Protein AF-A0A4Q3D5X2-F1 (afdb_monomer_lite)

Foldseek 3Di:
DDEEAEDEDPDCPPVNVVVVVCCVVCQVVVCVVVVHGYHHPYD

Sequence (43 aa):
MTAPLRIALAGLGTVGAGVIRLLDTNGELIARRAGRAIEVVAV

Structure (mmCIF, N/CA/C/O backbone):
data_AF-A0A4Q3D5X2-F1
#
_entry.id   AF-A0A4Q3D5X2-F1
#
loop_
_atom_site.group_PDB
_atom_site.id
_atom_site.type_symbol
_atom_site.label_atom_id
_atom_site.label_alt_id
_atom_site.label_comp_id
_atom_site.label_asym_id
_atom_site.label_entity_id
_atom_site.label_seq_id
_atom_site.pdbx_PDB_ins_code
_atom_site.Cartn_x
_atom_site.Cartn_y
_atom_site.Cartn_z
_atom_site.occupancy
_atom_site.B_iso_or_equiv
_atom_site.auth_seq_id
_atom_site.auth_comp_id
_atom_site.auth_asym_id
_atom_site.auth_atom_id
_atom_site.pdbx_PDB_model_num
ATOM 1 N N . MET A 1 1 ? -17.329 6.061 11.354 1.00 65.81 1 MET A N 1
ATOM 2 C CA . MET A 1 1 ? -16.257 5.527 10.488 1.00 65.81 1 MET A CA 1
ATOM 3 C C . MET A 1 1 ? -16.079 6.481 9.322 1.00 65.81 1 MET A C 1
ATOM 5 O O . MET A 1 1 ? -17.027 6.699 8.580 1.00 65.81 1 MET A O 1
ATOM 9 N N . THR A 1 2 ? -14.916 7.110 9.218 1.00 88.31 2 THR A N 1
ATOM 10 C CA . THR A 1 2 ? -14.513 7.958 8.088 1.00 88.31 2 THR A CA 1
ATOM 11 C C . THR A 1 2 ? -14.331 7.086 6.847 1.00 88.31 2 THR A C 1
ATOM 13 O O . THR A 1 2 ? -13.790 5.986 6.949 1.00 88.31 2 THR A O 1
ATOM 16 N N . ALA A 1 3 ? -14.799 7.553 5.685 1.00 95.69 3 ALA A N 1
ATOM 17 C CA . ALA A 1 3 ? -14.680 6.806 4.430 1.00 95.69 3 ALA A CA 1
ATOM 18 C C . ALA A 1 3 ? -13.212 6.408 4.155 1.00 95.69 3 ALA A C 1
ATOM 20 O O . ALA A 1 3 ? -12.321 7.174 4.521 1.00 95.69 3 ALA A O 1
ATOM 21 N N . PRO A 1 4 ? -12.910 5.273 3.503 1.00 97.44 4 PRO A N 1
ATOM 22 C CA . PRO A 1 4 ? -11.536 4.912 3.136 1.00 97.44 4 PRO A CA 1
ATOM 23 C C . PRO A 1 4 ? -10.879 5.957 2.229 1.00 97.44 4 PRO A C 1
ATOM 25 O O . PRO A 1 4 ? -11.554 6.609 1.428 1.00 97.44 4 PRO A O 1
ATOM 28 N N . LEU A 1 5 ? -9.575 6.186 2.388 1.00 98.06 5 LEU A N 1
ATOM 29 C CA . LEU A 1 5 ? -8.779 7.013 1.483 1.00 98.06 5 LEU A CA 1
ATOM 30 C C . LEU A 1 5 ? -8.339 6.148 0.306 1.00 98.06 5 LEU A C 1
ATOM 32 O O . LEU A 1 5 ? -7.543 5.230 0.479 1.00 98.06 5 LEU A O 1
ATOM 36 N N . ARG A 1 6 ? -8.845 6.461 -0.882 1.00 98.12 6 ARG A N 1
ATOM 37 C CA . ARG A 1 6 ? -8.509 5.747 -2.112 1.00 98.12 6 ARG A CA 1
ATOM 38 C C . ARG A 1 6 ? -7.336 6.428 -2.802 1.00 98.12 6 ARG A C 1
ATOM 40 O O . ARG A 1 6 ? -7.408 7.626 -3.068 1.00 98.12 6 ARG A O 1
ATOM 47 N N . ILE A 1 7 ? -6.275 5.673 -3.070 1.00 97.75 7 ILE A N 1
ATOM 48 C CA . ILE A 1 7 ? -5.042 6.165 -3.694 1.00 97.75 7 ILE A CA 1
ATOM 49 C C . ILE A 1 7 ? -4.670 5.333 -4.923 1.00 97.75 7 ILE A C 1
ATOM 51 O O . ILE A 1 7 ? -5.097 4.186 -5.067 1.00 97.75 7 ILE A O 1
ATOM 55 N N . ALA A 1 8 ? -3.834 5.914 -5.780 1.00 97.88 8 ALA A N 1
ATOM 56 C CA . ALA A 1 8 ? -3.175 5.217 -6.877 1.00 97.88 8 ALA A CA 1
ATOM 57 C C . ALA A 1 8 ? -1.655 5.212 -6.662 1.00 97.88 8 ALA A C 1
ATOM 59 O O . ALA A 1 8 ? -1.102 6.169 -6.114 1.00 97.88 8 ALA A O 1
ATOM 60 N N . LEU A 1 9 ? -0.986 4.144 -7.094 1.00 97.38 9 LEU A N 1
ATOM 61 C CA . LEU A 1 9 ? 0.471 4.004 -7.039 1.00 97.38 9 LEU A CA 1
ATOM 62 C C . LEU A 1 9 ? 1.076 4.226 -8.422 1.00 97.38 9 LEU A C 1
ATOM 64 O O . LEU A 1 9 ? 1.086 3.302 -9.211 1.00 97.38 9 LEU A O 1
ATOM 68 N N . ALA A 1 10 ? 1.651 5.398 -8.698 1.00 96.88 10 ALA A N 1
ATOM 69 C CA . ALA A 1 10 ? 2.312 5.668 -9.979 1.00 96.88 10 ALA A CA 1
ATOM 70 C C . ALA A 1 10 ? 3.652 4.906 -10.120 1.00 96.88 10 ALA A C 1
ATOM 72 O O . ALA A 1 10 ? 4.732 5.480 -9.972 1.00 96.88 10 ALA A O 1
ATOM 73 N N . GLY A 1 11 ? 3.571 3.600 -10.387 1.00 95.25 11 GLY A N 1
ATOM 74 C CA . GLY A 1 11 ? 4.703 2.689 -10.577 1.00 95.25 11 GLY A CA 1
ATOM 75 C C . GLY A 1 11 ? 4.710 1.483 -9.625 1.00 95.25 11 GLY A C 1
ATOM 76 O O . GLY A 1 11 ? 4.575 1.619 -8.411 1.00 95.25 11 GLY A O 1
ATOM 77 N N . LEU A 1 12 ? 4.959 0.289 -10.184 1.00 96.88 12 LEU A N 1
ATOM 78 C CA . LEU A 1 12 ? 4.970 -1.006 -9.475 1.00 96.88 12 LEU A CA 1
ATOM 79 C C . LEU A 1 12 ? 6.375 -1.603 -9.294 1.00 96.88 12 LEU A C 1
ATOM 81 O O . LEU A 1 12 ? 6.530 -2.803 -9.092 1.00 96.88 12 LEU A O 1
ATOM 85 N N . GLY A 1 13 ? 7.426 -0.791 -9.407 1.00 97.06 13 GLY A N 1
ATOM 86 C CA . GLY A 1 13 ? 8.791 -1.268 -9.179 1.00 97.06 13 GLY A CA 1
ATOM 87 C C . GLY A 1 13 ? 8.986 -1.833 -7.764 1.00 97.06 13 GLY A C 1
ATOM 88 O O . GLY A 1 13 ? 8.055 -1.953 -6.968 1.00 97.06 13 GLY A O 1
ATOM 89 N N . THR A 1 14 ? 10.233 -2.112 -7.399 1.00 98.31 14 THR A N 1
ATOM 90 C CA . THR A 1 14 ? 10.588 -2.653 -6.072 1.00 98.31 14 THR A CA 1
ATOM 91 C C . THR A 1 14 ? 9.957 -1.872 -4.911 1.00 98.31 14 THR A C 1
ATOM 93 O O . THR A 1 14 ? 9.460 -2.466 -3.955 1.00 98.31 14 THR A O 1
ATOM 96 N N . VAL A 1 15 ? 9.907 -0.543 -5.029 1.00 97.75 15 VAL A N 1
ATOM 97 C CA . VAL A 1 15 ? 9.283 0.344 -4.041 1.00 97.75 15 VAL A CA 1
ATOM 98 C C . VAL A 1 15 ? 7.760 0.205 -4.035 1.00 97.75 15 VAL A C 1
ATOM 100 O O . VAL A 1 15 ? 7.181 0.018 -2.970 1.00 97.75 15 VAL A O 1
ATOM 103 N N . GLY A 1 16 ? 7.106 0.249 -5.200 1.00 97.62 16 GLY A N 1
ATOM 104 C CA . GLY A 1 16 ? 5.644 0.174 -5.304 1.00 97.62 16 GLY A CA 1
ATOM 105 C C . GLY A 1 16 ? 5.089 -1.143 -4.762 1.00 97.62 16 GLY A C 1
AT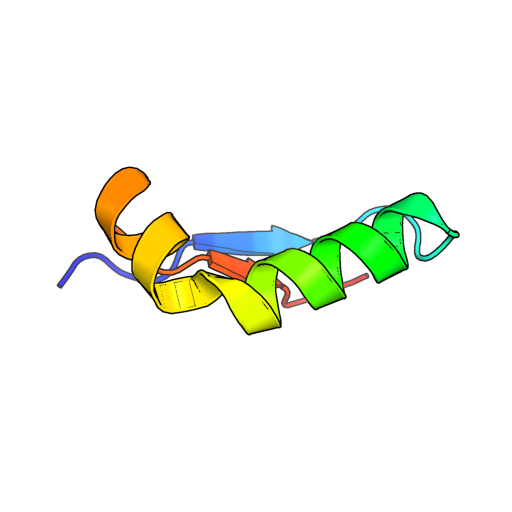OM 106 O O . 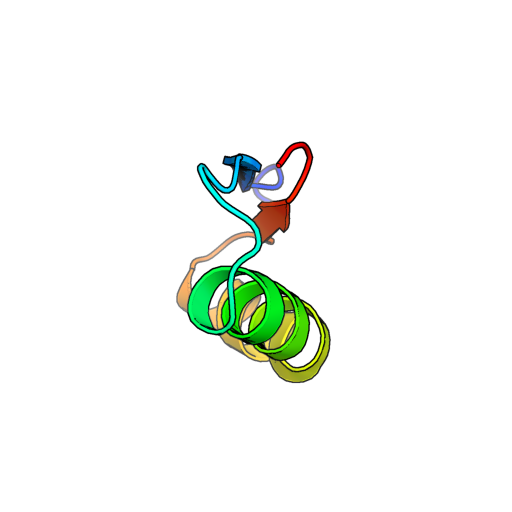GLY A 1 16 ? 4.192 -1.143 -3.919 1.00 97.62 16 GLY A O 1
ATOM 107 N N . ALA A 1 17 ? 5.695 -2.267 -5.150 1.00 98.06 17 ALA A N 1
ATOM 108 C CA . ALA A 1 17 ? 5.345 -3.579 -4.609 1.00 98.06 17 ALA A CA 1
ATOM 109 C C . ALA A 1 17 ? 5.587 -3.664 -3.088 1.00 98.06 17 ALA A C 1
ATOM 111 O O . ALA A 1 17 ? 4.776 -4.228 -2.351 1.00 98.06 17 ALA A O 1
ATOM 112 N N . GLY A 1 18 ? 6.672 -3.053 -2.598 1.00 98.12 18 GLY A N 1
ATOM 113 C CA . GLY A 1 18 ? 6.960 -2.949 -1.168 1.00 98.12 18 GLY A CA 1
ATOM 114 C C . GLY A 1 18 ? 5.895 -2.166 -0.396 1.00 98.12 18 GLY A C 1
ATOM 115 O O . GLY A 1 18 ? 5.488 -2.598 0.683 1.00 98.12 18 GLY A O 1
ATOM 116 N N . VAL A 1 19 ? 5.400 -1.059 -0.959 1.00 97.81 19 VAL A N 1
ATOM 117 C CA . VAL A 1 19 ? 4.315 -0.259 -0.370 1.00 97.81 19 VAL A CA 1
ATOM 118 C C . VAL A 1 19 ? 3.028 -1.071 -0.278 1.00 97.81 19 VAL A C 1
ATOM 120 O O . VAL A 1 19 ? 2.430 -1.106 0.795 1.00 97.81 19 VAL A O 1
ATOM 123 N N . ILE A 1 20 ? 2.635 -1.772 -1.349 1.00 97.69 20 ILE A N 1
ATOM 124 C CA . ILE A 1 20 ? 1.446 -2.643 -1.335 1.00 97.69 20 ILE A CA 1
ATOM 125 C C . ILE A 1 20 ? 1.563 -3.682 -0.217 1.00 97.69 20 ILE A 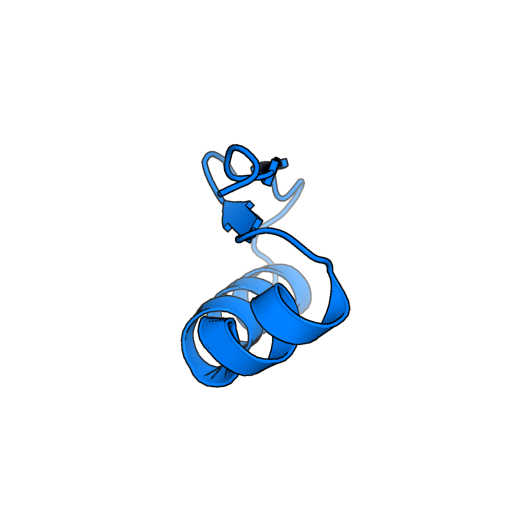C 1
ATOM 127 O O . ILE A 1 20 ? 0.661 -3.799 0.609 1.00 97.69 20 ILE A O 1
ATOM 131 N N . ARG A 1 21 ? 2.707 -4.374 -0.126 1.00 98.00 21 ARG A N 1
ATOM 132 C CA . ARG A 1 21 ? 2.948 -5.379 0.920 1.00 98.00 21 ARG A CA 1
ATOM 133 C C . ARG A 1 21 ? 2.840 -4.791 2.328 1.00 98.00 21 ARG A C 1
ATOM 135 O O . ARG A 1 21 ? 2.260 -5.413 3.213 1.00 98.00 21 ARG A O 1
ATOM 142 N N . LEU A 1 22 ? 3.405 -3.605 2.556 1.00 97.75 22 LEU A N 1
ATOM 143 C CA . LEU A 1 22 ? 3.369 -2.952 3.866 1.00 97.75 22 LEU A CA 1
ATOM 144 C C . LEU A 1 22 ? 1.962 -2.493 4.253 1.00 97.75 22 LEU A C 1
ATOM 146 O O . LEU A 1 22 ? 1.603 -2.638 5.423 1.00 97.75 22 LEU A O 1
ATOM 150 N N . LEU A 1 23 ? 1.191 -1.960 3.300 1.00 97.56 23 LEU A N 1
ATOM 151 C CA . LEU A 1 23 ? -0.199 -1.558 3.516 1.00 97.56 23 LEU A CA 1
ATOM 152 C C . LEU A 1 23 ? -1.083 -2.760 3.857 1.00 97.56 23 LEU A C 1
ATOM 154 O O . LEU A 1 23 ? -1.870 -2.669 4.793 1.00 97.56 23 LEU A O 1
ATOM 158 N N . ASP A 1 24 ? -0.899 -3.883 3.161 1.00 97.19 24 ASP A N 1
ATOM 159 C CA . ASP A 1 24 ? -1.619 -5.131 3.429 1.00 97.19 24 ASP A CA 1
ATOM 160 C C . ASP A 1 24 ? -1.268 -5.700 4.816 1.00 97.19 24 ASP A C 1
ATOM 162 O O . ASP A 1 24 ? -2.133 -5.916 5.661 1.00 97.19 24 ASP A O 1
ATOM 166 N N . THR A 1 25 ? 0.029 -5.824 5.120 1.00 98.50 25 THR A N 1
ATOM 167 C CA . THR A 1 25 ? 0.498 -6.424 6.383 1.00 98.50 25 THR A CA 1
ATOM 168 C C . THR A 1 25 ? 0.188 -5.565 7.619 1.00 98.50 25 THR A C 1
ATOM 170 O O . THR A 1 25 ? -0.022 -6.099 8.705 1.00 98.50 25 THR A O 1
ATOM 173 N N . ASN A 1 26 ? 0.177 -4.232 7.494 1.00 98.38 26 ASN A N 1
ATOM 174 C CA . ASN A 1 26 ? 0.050 -3.306 8.632 1.00 98.38 26 ASN A CA 1
ATOM 175 C C . ASN A 1 26 ? -1.248 -2.484 8.606 1.00 98.38 26 ASN A C 1
ATOM 177 O O . ASN A 1 26 ? -1.341 -1.471 9.309 1.00 98.38 26 ASN A O 1
ATOM 181 N N . GLY A 1 27 ? -2.236 -2.889 7.804 1.00 97.62 27 GLY A N 1
ATOM 182 C CA . GLY A 1 27 ? -3.418 -2.087 7.481 1.00 97.62 27 GLY A CA 1
ATOM 183 C C . GLY A 1 27 ? -4.136 -1.514 8.702 1.00 97.62 27 GLY A C 1
ATOM 184 O O . GLY A 1 27 ? -4.411 -0.317 8.745 1.00 97.62 27 GLY A O 1
ATOM 185 N N . GLU A 1 28 ? -4.356 -2.314 9.749 1.00 97.56 28 GLU A N 1
ATOM 186 C CA . GLU A 1 28 ? -5.004 -1.824 10.971 1.00 97.56 28 GLU A CA 1
ATOM 187 C C . GLU A 1 28 ? -4.181 -0.770 11.721 1.00 97.56 28 GLU A C 1
ATOM 189 O O . GLU A 1 28 ? -4.725 0.226 12.201 1.00 97.56 28 GLU A O 1
ATOM 194 N N . LEU A 1 29 ? -2.868 -0.987 11.856 1.00 98.44 29 LEU A N 1
ATOM 195 C CA . LEU A 1 29 ? -1.976 -0.048 12.537 1.00 98.44 29 LEU A CA 1
ATOM 196 C C . LEU A 1 29 ? -1.941 1.287 11.790 1.00 98.44 29 LEU A C 1
ATOM 198 O O . LEU A 1 29 ? -2.018 2.351 12.407 1.00 98.44 29 LEU A O 1
ATOM 202 N N . ILE A 1 30 ? -1.845 1.224 10.463 1.00 98.06 30 ILE A N 1
ATOM 203 C CA . ILE A 1 30 ? -1.836 2.399 9.595 1.00 98.06 30 ILE A CA 1
ATOM 204 C C . ILE A 1 30 ? -3.191 3.105 9.658 1.00 98.06 30 ILE A C 1
ATOM 206 O O . ILE A 1 30 ? -3.216 4.317 9.847 1.00 98.06 30 ILE A O 1
ATOM 210 N N . ALA A 1 31 ? -4.308 2.375 9.608 1.00 97.69 31 ALA A N 1
ATOM 211 C CA . ALA A 1 31 ? -5.646 2.951 9.712 1.00 97.69 31 ALA A CA 1
ATOM 212 C C . ALA A 1 31 ? -5.877 3.652 11.059 1.00 97.69 31 ALA A C 1
ATOM 214 O O . ALA A 1 31 ? -6.419 4.758 11.088 1.00 97.69 31 ALA A O 1
ATOM 215 N N . ARG A 1 32 ? -5.409 3.060 12.171 1.00 97.38 32 ARG A N 1
ATOM 216 C CA . ARG A 1 32 ? -5.449 3.689 13.504 1.00 97.38 32 ARG A CA 1
ATOM 217 C C . ARG A 1 32 ? -4.663 5.003 13.542 1.00 97.38 32 ARG A C 1
ATOM 219 O O . ARG A 1 32 ? -5.127 5.961 14.148 1.00 97.38 32 ARG A O 1
ATOM 226 N N . ARG A 1 33 ? -3.504 5.068 12.877 1.00 97.31 33 ARG A N 1
ATOM 227 C CA . ARG A 1 33 ? -2.667 6.282 12.807 1.00 97.31 33 ARG A CA 1
ATOM 228 C C . ARG A 1 33 ? -3.205 7.334 11.834 1.00 97.31 33 ARG A C 1
ATOM 230 O O . ARG A 1 33 ? -3.104 8.521 12.113 1.00 97.31 33 ARG A O 1
ATOM 237 N N . ALA A 1 34 ? -3.766 6.907 10.707 1.00 97.06 34 ALA A N 1
ATOM 238 C CA . ALA A 1 34 ? -4.292 7.781 9.659 1.00 97.06 34 ALA A CA 1
ATOM 239 C C . ALA A 1 34 ? -5.735 8.248 9.927 1.00 97.06 34 ALA A C 1
ATOM 241 O O . ALA A 1 34 ? -6.243 9.120 9.226 1.00 97.06 34 ALA A O 1
ATOM 242 N N . GLY A 1 35 ? -6.427 7.640 10.897 1.00 97.44 35 GLY A N 1
ATOM 243 C CA . GLY A 1 35 ? -7.833 7.915 11.206 1.00 97.44 35 GLY A CA 1
ATOM 244 C C . GLY A 1 35 ? -8.829 7.393 10.160 1.00 97.44 35 GLY A C 1
ATOM 245 O O . GLY A 1 35 ? -10.022 7.681 10.254 1.00 97.44 35 GLY A O 1
ATOM 246 N N . ARG A 1 36 ? -8.365 6.649 9.148 1.00 97.69 36 ARG A N 1
ATOM 247 C CA . ARG A 1 36 ? -9.171 5.989 8.105 1.00 97.69 36 ARG A CA 1
ATOM 248 C C . ARG A 1 36 ? -8.349 4.902 7.409 1.00 97.69 36 ARG A C 1
ATOM 250 O O . ARG A 1 36 ? -7.124 4.986 7.383 1.00 97.69 36 ARG A O 1
ATOM 257 N N . ALA A 1 37 ? -9.016 3.909 6.823 1.00 97.56 37 ALA A N 1
ATOM 258 C CA . ALA A 1 37 ? -8.356 2.908 5.983 1.00 97.56 37 ALA A CA 1
ATOM 259 C C . ALA A 1 37 ? -7.743 3.554 4.728 1.00 97.56 37 ALA A C 1
ATOM 261 O O . ALA A 1 37 ? -8.277 4.548 4.229 1.00 97.56 37 ALA A O 1
ATOM 262 N N . ILE A 1 38 ? -6.647 2.986 4.222 1.00 97.88 38 ILE A N 1
ATOM 263 C CA . ILE A 1 38 ? -6.007 3.386 2.963 1.00 97.88 38 ILE A CA 1
ATOM 264 C C . ILE A 1 38 ? -6.162 2.229 1.979 1.00 97.88 38 ILE A C 1
ATOM 266 O O . ILE A 1 38 ? -5.725 1.119 2.264 1.00 97.88 38 ILE A O 1
ATOM 270 N N . GLU A 1 39 ? -6.773 2.499 0.831 1.00 97.19 39 GLU A N 1
ATOM 271 C CA . GLU A 1 39 ? -7.044 1.515 -0.215 1.00 97.19 39 GLU A CA 1
ATOM 272 C C . GLU A 1 39 ? -6.322 1.913 -1.499 1.00 97.19 39 GLU A C 1
ATOM 274 O O . GLU A 1 39 ? -6.545 2.997 -2.046 1.00 97.19 39 GLU A O 1
ATOM 279 N N . VAL A 1 40 ? -5.472 1.022 -2.004 1.00 97.31 40 VAL A N 1
ATOM 280 C CA . VAL A 1 40 ? -4.903 1.150 -3.347 1.00 97.31 40 VAL A CA 1
ATOM 281 C C . VAL A 1 40 ? -5.954 0.672 -4.342 1.00 97.31 40 VAL A C 1
ATOM 283 O O . VAL A 1 40 ? -6.332 -0.495 -4.327 1.00 97.31 40 VAL A O 1
ATOM 286 N N . VAL A 1 41 ? -6.431 1.573 -5.199 1.00 97.88 41 VAL A N 1
ATOM 287 C CA . VAL A 1 41 ? -7.472 1.265 -6.198 1.00 97.88 41 VAL A CA 1
ATOM 288 C C . VAL A 1 41 ? -6.939 1.210 -7.627 1.00 97.88 41 VAL A C 1
ATOM 290 O O . VAL A 1 41 ? -7.637 0.741 -8.521 1.00 97.88 41 VAL A O 1
ATOM 293 N N . ALA A 1 42 ? -5.717 1.694 -7.842 1.00 97.44 42 ALA A N 1
ATOM 294 C CA . ALA A 1 42 ? -5.037 1.678 -9.128 1.00 97.44 42 ALA A CA 1
ATOM 295 C C . ALA A 1 42 ? -3.514 1.676 -8.938 1.00 97.44 42 ALA A C 1
ATOM 297 O O . ALA A 1 42 ? -3.000 2.080 -7.888 1.00 97.44 42 ALA A O 1
ATOM 298 N N . VAL A 1 43 ? -2.816 1.245 -9.984 1.00 94.31 43 VAL A N 1
ATOM 299 C CA . VAL A 1 43 ? -1.359 1.287 -10.145 1.00 94.31 43 VAL A CA 1
ATOM 300 C C . VAL A 1 43 ? -1.069 1.923 -11.500 1.00 94.31 43 VAL A C 1
ATOM 302 O O . VAL A 1 43 ? -1.776 1.533 -12.454 1.00 94.31 43 VAL A O 1
#

Secondary structure (DSSP, 8-state):
-PPPEEEE-S--SHHHHHHHHHHHHTHHHHHHHHTS-EEEEE-

Radius of gyration: 10.56 Å; chains: 1; bounding box: 27×14×24 Å

pLDDT: mean 96.54, std 5.0, range [65.81, 98.5]

=== Feature glossary ===
Annotated list of the representations used here:

Nearest PDB structures. The Foldseek neighbor list gives the closest experimentally determined structures in the PDB, ranked by structural alignment. TM-score near 1 means near-identical fold; near 0.3 means only rough topology match. This is how one finds what a novel AlphaFold prediction most resembles in the solved-structure universe.

Foldseek 3Di. Foldseek's 3Di representation compresses backbone geometry into a per-residue letter drawn from a learned twenty-state alphabet. It captures the tertiary interaction pattern around each residue — which residues are packed against it in space, regardless of where they are in sequence.

Radius of gyration, Cα contacts, bounding box. Radius of gyration (Rg) is the root-mean-square distance of Cα atoms from their centroid — a single number for overall size and compactness. A globular domain of N residues has Rg ≈ 2.2·N^0.38 Å; an extended or disordered chain has a much larger Rg. The Cα contact count is the number of residue pairs whose Cα atoms are within 8 Å and are more than four positions apart in sequence — a standard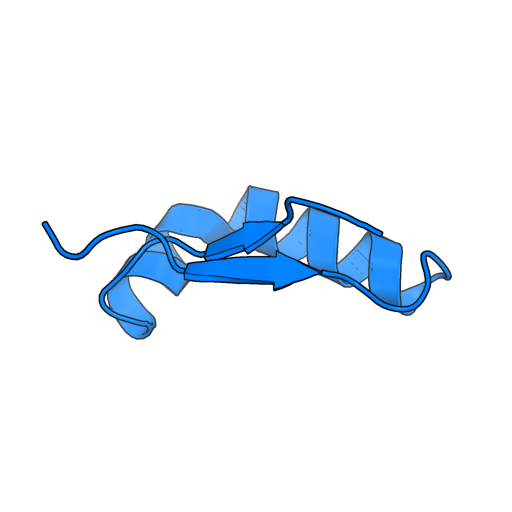 proxy for tertiary packing density. The bounding box is the smallest axis-aligned box enclo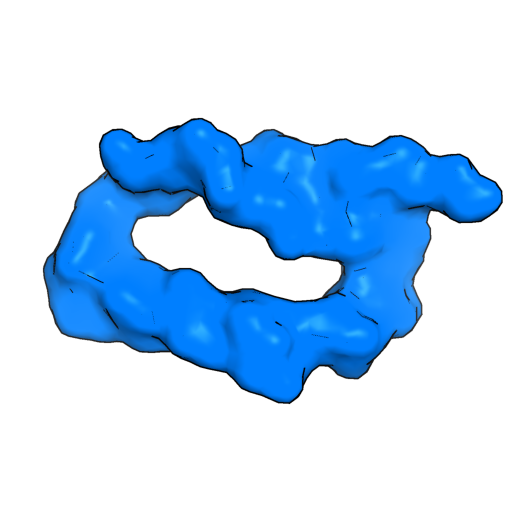sing all Cα atoms.

InterPro / GO / CATH / organism. The annotation block draws on four external resources. InterPro: which protein families and domains the sequence belongs to. GO: standardized terms for what the protein does, what process it participates in, and where in the cell it acts. CATH: which structural fold it has in the CATH hierarchy. Organism: the species of origin.

mmCIF coordinates. The mmCIF block holds the 3D Cartesian coordinates of each backbone atom (N, Cα, C, O) in ångströms. mmCIF is the PDB's canonical archive format — a tagged-loop text representation of the atomic model.

pLDDT. pLDDT is the predicted lDDT-Cα score: AlphaFold's confidence that the local environment of each residue (all inter-atomic distances within 15 Å) is correctly placed. It is a per-residue number between 0 and 100, with higher meaning more reliable.

Backbone torsions (φ/ψ). φ (phi) and ψ (psi) are the two rotatable backbone dihedrals per residue: φ is the C(i-1)–N–Cα–C torsion, ψ is the N–Cα–C–N(i+1) torsion, both in degrees on (−180°, 180°]. α-helical residues cluster near (−60°, −45°); β-strand residues near (−120°, +130°). A Ramachandran plot is simply a scatter of (φ, ψ) for every residue.

B-factor. For experimental (PDB) structures, the B-factor (temperature factor) quantifies the positional spread of each atom in the crystal — a combination of thermal vibration and static disorder — in units of Å². High B-factors mark flexible loops or poorly resolved regions; low B-factors mark the rigid, well-ordered core.

Secondary structure (3-state, P-SEA). SS3 is a coarse helix/strand/coil call (letters a/b/c) made by the P-SEA algorithm from inter-Cα distances and dihedrals. It is less detailed than DSSP but needs only Cα positions.

Predicted aligned error. Predicted aligned error is AlphaFold's pairwise confidence. Unlike pLDDT (per-residue), PAE is per-residue-pair and captures whether two parts of the structure are correctly placed relative to each other. Units are ångströms of expected positional error.

Solvent-accessible surface area. Solvent-accessible surface area (SASA) is the area in Å² traced out by the centre of a 1.4 Å probe sphere (a water molecule) rolled over the protein's van der Waals surface (Shrake–Rupley / Lee–Richards construction). Buried residues have near-zero SASA; fully exposed residues can exceed 200 Å². The total SASA scales roughly with the number of surface residues.

Secondary structure (8-state, DSSP). The SS8 string is DSSP's per-residue secondary-structure call. α-helix (H) means an i→i+4 H-bond ladder; β-strand (E) means the residue participates in a β-sheet; 3₁₀ (G) and π (I) are tighter and wider helices; T/S are turns/bends; '-' is loop.

Rendered structure images. Structure images are PyMOL renders from six orthogonal camera directions. Cartoon representation draws helices as coils and strands as arrows; sticks shows the backbone as bonds; surface shows the solvent-excluded envelope. Rainbow coloring maps sequence position to hue (blue→red, N→C); chain coloring assigns a distinct color per polypeptide.

Sequence. The amino-acid sequence is the protein's primary structure: the linear order of residues from the N-terminus to the C-terminus, written in one-letter code. Everything else here — the 3D coordinates, the secondary structure, the domain annotations — is ultimately a consequence of this string.

Contact-map, Ramachandran, and PAE plots. Three diagnostic plots accompany the record. The Cα contact map visualizes the tertiary structure as a 2D adjacency matrix (8 Å cutoff, sequence-local contact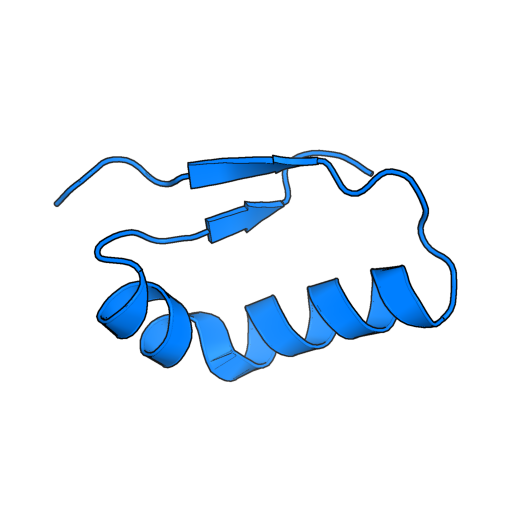s suppressed). The Ramachandran plot shows the distribution of backbone (φ, ψ) torsions, with points in the α and β basins reflecting secondary structure content. The PAE plot shows AlphaFold's inter-residue confidence as a color matrix.